Protein AF-A7SY08-F1 (afdb_monomer)

pLDDT: mean 83.47, std 12.1, range [42.12, 94.69]

Nearest PDB structures (foldseek):
  7n6g-assembly1_3I  TM=4.936E-01  e=2.332E-01  Chlamydomonas reinhardtii
  7n6g-assembly1_3H  TM=5.220E-01  e=5.102E-01  Chlamydomonas reinhardtii
  4bne-assembly1_B  TM=5.798E-01  e=1.186E+00  Gallus gallus
  5sxc-assembly1_B  TM=2.881E-01  e=8.261E-01  Homo sapiens
  5xg2-assembly1_A  TM=2.874E-01  e=9.897E-01  Pyrococcus yayanosii CH1

Secondary structure (DSSP, 8-state):
-HHHHHHHHHHHHHHHHHHHHHHHHHHHHHHHHHHHHHHHHHHHHHHHHHHTT-SS-HHHHHHHHHHHHHHHHHHHHHHHHHHHHHHHHHHHHHHHHHHHHHHHHHHS------

Structure (mmCIF, N/CA/C/O backbone):
data_AF-A7SY08-F1
#
_entry.id   AF-A7SY08-F1
#
loop_
_atom_site.group_PDB
_atom_site.id
_atom_site.type_symbol
_atom_site.label_atom_id
_atom_site.label_alt_id
_atom_site.label_comp_id
_atom_site.label_asym_id
_atom_site.label_entity_id
_atom_site.label_seq_id
_atom_site.pdbx_PDB_ins_code
_atom_site.Cartn_x
_atom_site.Cartn_y
_atom_site.Cartn_z
_atom_site.occupancy
_atom_site.B_iso_or_equiv
_atom_site.auth_seq_id
_atom_site.auth_comp_id
_atom_site.auth_asym_id
_atom_site.auth_atom_id
_atom_site.pdbx_PDB_model_num
ATOM 1 N N . MET A 1 1 ? 16.539 13.099 -36.639 1.00 61.19 1 MET A N 1
ATOM 2 C CA . MET A 1 1 ? 16.009 13.275 -35.262 1.00 61.19 1 MET A CA 1
ATOM 3 C C . MET A 1 1 ? 14.997 12.210 -34.832 1.00 61.19 1 MET A C 1
ATOM 5 O O . MET A 1 1 ? 15.015 11.838 -33.670 1.00 61.19 1 MET A O 1
ATOM 9 N N . LEU A 1 2 ? 14.154 11.665 -35.721 1.00 70.38 2 LEU A N 1
ATOM 10 C CA . LEU A 1 2 ? 13.147 10.660 -35.331 1.00 70.38 2 LEU A CA 1
ATOM 11 C C . LEU A 1 2 ? 13.738 9.291 -34.922 1.00 70.38 2 LEU A C 1
ATOM 13 O O . LEU A 1 2 ? 13.204 8.629 -34.039 1.00 70.38 2 LEU A O 1
ATOM 17 N N . HIS A 1 3 ? 14.845 8.873 -35.545 1.00 75.06 3 HIS A N 1
ATOM 18 C CA . HIS A 1 3 ? 15.509 7.593 -35.265 1.00 75.06 3 HIS A CA 1
ATOM 19 C C . HIS A 1 3 ? 15.996 7.455 -33.802 1.00 75.06 3 HIS A C 1
ATOM 21 O O . HIS A 1 3 ? 15.614 6.484 -33.151 1.00 75.06 3 HIS A O 1
ATOM 27 N N . PRO A 1 4 ? 16.735 8.424 -33.224 1.00 79.75 4 PRO A N 1
ATOM 28 C CA . PRO A 1 4 ? 17.124 8.358 -31.812 1.00 79.75 4 PRO A CA 1
ATOM 29 C C . PRO A 1 4 ? 15.936 8.478 -30.835 1.00 79.75 4 PRO A C 1
ATOM 31 O O . PRO A 1 4 ? 15.956 7.850 -29.784 1.00 79.75 4 PRO A O 1
ATOM 34 N N . ILE A 1 5 ? 14.851 9.180 -31.197 1.00 86.69 5 ILE A N 1
ATOM 35 C CA . ILE A 1 5 ? 13.616 9.199 -30.383 1.00 86.69 5 ILE A CA 1
ATOM 36 C C . ILE A 1 5 ? 12.969 7.808 -30.351 1.00 86.69 5 ILE A C 1
ATOM 38 O O . ILE A 1 5 ? 12.607 7.314 -29.284 1.00 86.69 5 ILE A O 1
ATOM 42 N N . LYS A 1 6 ? 12.853 7.141 -31.507 1.00 86.25 6 LYS A N 1
ATOM 43 C CA . LYS A 1 6 ? 12.330 5.766 -31.586 1.00 86.25 6 LYS A CA 1
ATOM 44 C C . LYS A 1 6 ? 13.182 4.787 -30.772 1.00 86.25 6 LYS A C 1
ATOM 46 O O . LYS A 1 6 ? 12.615 3.925 -30.101 1.00 86.25 6 LYS A O 1
ATOM 51 N N . ALA A 1 7 ? 14.504 4.958 -30.783 1.00 88.00 7 ALA A N 1
ATOM 52 C CA . ALA A 1 7 ? 15.427 4.144 -29.996 1.00 88.00 7 ALA A CA 1
ATOM 53 C C . ALA A 1 7 ? 15.226 4.303 -28.477 1.00 88.00 7 ALA A C 1
ATOM 55 O O . ALA A 1 7 ? 15.379 3.322 -27.760 1.00 88.00 7 ALA A O 1
ATOM 56 N N . LEU A 1 8 ? 14.823 5.485 -27.989 1.00 90.75 8 LEU A N 1
ATOM 57 C CA . LEU A 1 8 ? 14.498 5.728 -26.572 1.00 90.75 8 LEU A CA 1
ATOM 58 C C . LEU A 1 8 ? 13.091 5.242 -26.179 1.00 90.75 8 LEU A C 1
ATOM 60 O O . LEU A 1 8 ? 12.859 4.858 -25.036 1.00 90.75 8 LEU A O 1
ATOM 64 N N . LEU A 1 9 ? 12.138 5.208 -27.114 1.00 91.06 9 LEU A N 1
ATOM 65 C CA . LEU A 1 9 ? 10.770 4.748 -26.832 1.00 91.06 9 LEU A CA 1
ATOM 66 C C . LEU A 1 9 ? 10.670 3.234 -26.602 1.00 91.06 9 LEU A C 1
ATOM 68 O O . LEU A 1 9 ? 9.823 2.789 -25.825 1.00 91.06 9 LEU A O 1
ATOM 72 N N . HIS A 1 10 ? 11.503 2.435 -27.272 1.00 89.62 10 HIS A N 1
ATOM 73 C CA . HIS A 1 10 ? 11.524 0.982 -27.086 1.00 89.62 10 HIS A CA 1
ATOM 74 C C . HIS A 1 10 ? 11.861 0.566 -25.635 1.00 89.62 10 HIS A C 1
ATOM 76 O O . HIS A 1 10 ? 11.041 -0.126 -25.029 1.00 89.62 10 HIS A O 1
ATOM 82 N N . PRO A 1 11 ? 12.981 1.011 -25.027 1.00 90.12 11 PRO A N 1
ATOM 83 C CA . PRO A 1 11 ? 13.309 0.686 -23.639 1.00 90.12 11 PRO A CA 1
ATOM 84 C C . PRO A 1 11 ? 12.297 1.248 -22.624 1.00 90.12 11 PRO A C 1
ATOM 86 O O . PRO A 1 11 ? 12.035 0.613 -21.603 1.00 90.12 11 PRO A O 1
ATOM 89 N N . ILE A 1 12 ? 11.651 2.390 -22.906 1.00 93.19 12 ILE A N 1
ATOM 90 C CA . ILE A 1 12 ? 10.537 2.888 -22.075 1.00 93.19 12 ILE A CA 1
ATOM 91 C C . ILE A 1 12 ? 9.395 1.865 -22.037 1.00 93.19 12 ILE A C 1
ATOM 93 O O . ILE A 1 12 ? 8.911 1.514 -20.960 1.00 93.19 12 ILE A O 1
ATOM 97 N N . LYS A 1 13 ? 8.973 1.343 -23.197 1.00 91.50 13 LYS A N 1
ATOM 98 C CA . LYS A 1 13 ? 7.899 0.338 -23.261 1.00 91.50 13 LYS A CA 1
ATOM 99 C C . LYS A 1 13 ? 8.265 -0.939 -22.507 1.00 91.50 13 LYS A C 1
ATOM 101 O O . LYS A 1 13 ? 7.411 -1.484 -21.807 1.00 91.50 13 LYS A O 1
ATOM 106 N N . THR A 1 14 ? 9.514 -1.395 -22.612 1.00 92.12 14 THR A N 1
ATOM 107 C CA . THR A 1 14 ? 9.967 -2.603 -21.906 1.00 92.12 14 THR A CA 1
ATOM 108 C C . THR A 1 14 ? 9.994 -2.420 -20.392 1.00 92.12 14 THR A C 1
ATOM 110 O O . THR A 1 14 ? 9.697 -3.373 -19.684 1.00 92.12 14 THR A O 1
ATOM 113 N N . LEU A 1 15 ? 10.289 -1.215 -19.886 1.00 92.81 15 LEU A N 1
ATOM 114 C CA . LEU A 1 15 ? 10.269 -0.911 -18.447 1.00 92.81 15 LEU A CA 1
ATOM 115 C C . LEU A 1 15 ? 8.847 -0.691 -17.902 1.00 92.81 15 LEU A C 1
ATOM 117 O O . LEU A 1 15 ? 8.569 -1.023 -16.752 1.00 92.81 15 LEU A O 1
ATOM 121 N N . LEU A 1 16 ? 7.918 -0.187 -18.722 1.00 92.94 16 LEU A N 1
ATOM 122 C CA . LEU A 1 16 ? 6.518 0.010 -18.317 1.00 92.94 16 LEU A CA 1
ATOM 123 C C . LEU A 1 16 ? 5.756 -1.305 -18.112 1.00 92.94 16 LEU A C 1
ATOM 125 O O . LEU A 1 16 ? 4.853 -1.365 -17.276 1.00 92.94 16 LEU A O 1
ATOM 129 N N . HIS A 1 17 ? 6.097 -2.356 -18.861 1.00 90.38 17 HIS A N 1
ATOM 130 C CA . HIS A 1 17 ? 5.434 -3.654 -18.737 1.00 90.38 17 HIS A CA 1
ATOM 131 C C . HIS A 1 17 ? 5.545 -4.261 -17.320 1.00 90.38 17 HIS A C 1
ATOM 133 O O . HIS A 1 17 ? 4.496 -4.503 -16.719 1.00 90.38 17 HIS A O 1
ATOM 139 N N . PRO A 1 18 ? 6.748 -4.438 -16.732 1.00 89.81 18 PRO A N 1
ATOM 140 C CA . PRO A 1 18 ? 6.886 -4.936 -15.365 1.00 89.81 18 PRO A CA 1
ATOM 141 C C . PRO A 1 18 ? 6.302 -3.980 -14.310 1.00 89.81 18 PRO A C 1
ATOM 143 O O . PRO A 1 18 ? 5.795 -4.437 -13.291 1.00 89.81 18 PRO A O 1
ATOM 146 N N . ILE A 1 19 ? 6.289 -2.660 -14.541 1.00 92.69 19 ILE A N 1
ATOM 147 C CA . ILE A 1 19 ? 5.598 -1.720 -13.636 1.00 92.69 19 ILE A CA 1
ATOM 148 C C . ILE A 1 19 ? 4.096 -2.023 -13.596 1.00 92.69 19 ILE A C 1
ATOM 150 O O . ILE A 1 19 ? 3.507 -2.123 -12.519 1.00 92.69 19 ILE A O 1
ATOM 154 N N . LYS A 1 20 ? 3.466 -2.209 -14.763 1.00 90.25 20 LYS A N 1
ATOM 155 C CA . LYS A 1 20 ? 2.030 -2.504 -14.847 1.00 90.25 20 LYS A CA 1
ATOM 156 C C . LYS A 1 20 ? 1.680 -3.825 -14.158 1.00 90.25 20 LYS A C 1
ATOM 158 O O . LYS A 1 20 ? 0.660 -3.890 -13.474 1.00 90.25 20 LYS A O 1
ATOM 163 N N . THR A 1 21 ? 2.507 -4.859 -14.319 1.00 89.81 21 THR A N 1
ATOM 164 C CA . THR A 1 21 ? 2.273 -6.155 -13.663 1.00 89.81 21 THR A CA 1
ATOM 165 C C . THR A 1 21 ? 2.441 -6.068 -12.147 1.00 89.81 21 THR A C 1
ATOM 167 O O . THR A 1 21 ? 1.646 -6.672 -11.434 1.00 89.81 21 THR A O 1
ATOM 170 N N . MET A 1 22 ? 3.389 -5.269 -11.641 1.00 90.00 22 MET A N 1
ATOM 171 C CA . MET A 1 22 ? 3.577 -5.048 -10.198 1.00 90.00 22 MET A CA 1
ATOM 172 C C . MET A 1 22 ? 2.491 -4.167 -9.557 1.00 90.00 22 MET A C 1
ATOM 174 O O . MET A 1 22 ? 2.195 -4.328 -8.374 1.00 90.00 22 MET A O 1
ATOM 178 N N . LEU A 1 23 ? 1.857 -3.263 -10.311 1.00 91.19 23 LEU A N 1
ATOM 179 C CA . LEU A 1 23 ? 0.765 -2.424 -9.795 1.00 91.19 23 LEU A CA 1
ATOM 180 C C . LEU A 1 23 ? -0.534 -3.202 -9.543 1.00 91.19 23 LEU A C 1
ATOM 182 O O . LEU A 1 23 ? -1.291 -2.851 -8.640 1.00 91.19 23 LEU A O 1
ATOM 186 N N . HIS A 1 24 ? -0.799 -4.267 -10.302 1.00 88.69 24 HIS A N 1
ATOM 187 C CA . HIS A 1 24 ? -2.007 -5.074 -10.116 1.00 88.69 24 HIS A CA 1
ATOM 188 C C . HIS A 1 24 ? -2.132 -5.665 -8.695 1.00 88.69 24 HIS A C 1
ATOM 190 O O . HIS A 1 24 ? -3.155 -5.421 -8.052 1.00 88.69 24 HIS A O 1
ATOM 196 N N . PRO A 1 25 ? -1.146 -6.412 -8.156 1.00 88.25 25 PRO A N 1
ATOM 197 C CA . PRO A 1 25 ? -1.240 -6.946 -6.799 1.00 88.25 25 PRO A CA 1
ATOM 198 C C . PRO A 1 25 ? -1.284 -5.842 -5.731 1.00 88.25 25 PRO A C 1
ATOM 200 O O . PRO A 1 25 ? -1.953 -6.018 -4.716 1.00 88.25 25 PRO A O 1
ATOM 203 N N . ILE A 1 26 ? -0.650 -4.682 -5.962 1.00 91.81 26 ILE A N 1
ATOM 204 C CA . ILE A 1 26 ? -0.765 -3.516 -5.066 1.00 91.81 26 ILE A CA 1
ATOM 205 C C . ILE A 1 26 ? -2.221 -3.046 -4.974 1.00 91.81 26 ILE A C 1
ATOM 207 O O . ILE A 1 26 ? -2.738 -2.885 -3.870 1.00 91.81 26 ILE A O 1
ATOM 211 N N . ASN A 1 27 ? -2.900 -2.881 -6.112 1.00 89.25 27 ASN A N 1
ATOM 212 C CA . ASN A 1 27 ? -4.305 -2.466 -6.138 1.00 89.25 27 ASN A CA 1
ATOM 213 C C . ASN A 1 27 ? -5.211 -3.480 -5.424 1.00 89.25 27 ASN A C 1
ATOM 215 O O . ASN A 1 27 ? -6.095 -3.092 -4.661 1.00 89.25 27 ASN A O 1
ATOM 219 N N . THR A 1 28 ? -4.957 -4.779 -5.609 1.00 89.56 28 THR A N 1
ATOM 220 C CA . THR A 1 28 ? -5.685 -5.841 -4.901 1.00 89.56 28 THR A CA 1
ATOM 221 C C . THR A 1 28 ? -5.514 -5.753 -3.380 1.00 89.56 28 THR A C 1
ATOM 223 O O . THR A 1 28 ? -6.477 -5.990 -2.656 1.00 89.56 28 THR A O 1
ATOM 226 N N . LEU A 1 29 ? -4.331 -5.383 -2.879 1.00 89.94 29 LEU A N 1
ATOM 227 C CA . LEU A 1 29 ? -4.092 -5.204 -1.440 1.00 89.94 29 LEU A CA 1
ATOM 228 C C . LEU A 1 29 ? -4.662 -3.891 -0.881 1.00 89.94 29 LEU A C 1
ATOM 230 O O . LEU A 1 29 ? -4.958 -3.822 0.312 1.00 89.94 29 LEU A O 1
ATOM 234 N N . LEU A 1 30 ? -4.831 -2.857 -1.709 1.00 91.75 30 LEU A N 1
ATOM 235 C CA . LEU A 1 30 ? -5.400 -1.574 -1.283 1.00 91.75 30 LEU A CA 1
ATOM 236 C C . LEU A 1 30 ? -6.908 -1.657 -1.017 1.00 91.75 30 LEU A C 1
ATOM 238 O O . LEU A 1 30 ? -7.373 -1.114 -0.017 1.00 91.75 30 LEU A O 1
ATOM 242 N N . HIS A 1 31 ? -7.664 -2.397 -1.830 1.00 90.88 31 HIS A N 1
ATOM 243 C CA . HIS A 1 31 ? -9.116 -2.540 -1.659 1.00 90.88 31 HIS A CA 1
ATOM 244 C C . HIS A 1 31 ? -9.560 -2.999 -0.245 1.00 90.88 31 HIS A C 1
ATOM 246 O O . HIS A 1 31 ? -10.439 -2.367 0.355 1.00 90.88 31 HIS A O 1
ATOM 252 N N . PRO A 1 32 ? -8.995 -4.071 0.353 1.00 89.62 32 PRO A N 1
ATOM 253 C CA . PRO A 1 32 ? -9.351 -4.458 1.718 1.00 89.62 32 PRO A CA 1
ATOM 254 C C . PRO A 1 32 ? -8.918 -3.414 2.760 1.00 89.62 32 PRO A C 1
ATOM 256 O O . PRO A 1 32 ? -9.615 -3.239 3.759 1.00 89.62 32 PRO A O 1
ATOM 259 N N . ILE A 1 33 ? -7.821 -2.678 2.532 1.00 92.38 33 ILE A N 1
ATOM 260 C CA . ILE A 1 33 ? -7.407 -1.566 3.405 1.00 92.38 33 ILE A CA 1
ATOM 261 C C . ILE A 1 33 ? -8.455 -0.449 3.380 1.00 92.38 33 ILE A C 1
ATOM 263 O O . ILE A 1 33 ? -8.880 0.005 4.443 1.00 92.38 33 ILE A O 1
ATOM 267 N N . GLU A 1 34 ? -8.903 -0.034 2.196 1.00 92.44 34 GLU A N 1
ATOM 268 C CA . GLU A 1 34 ? -9.941 0.992 2.032 1.00 92.44 34 GLU A CA 1
ATOM 269 C C . GLU A 1 34 ? -11.248 0.587 2.716 1.00 92.44 34 GLU A C 1
ATOM 271 O O . GLU A 1 34 ? -11.841 1.379 3.452 1.00 92.44 34 GLU A O 1
ATOM 276 N N . THR A 1 35 ? -11.647 -0.676 2.551 1.00 91.94 35 THR A N 1
ATOM 277 C CA . THR A 1 35 ? -12.849 -1.232 3.186 1.00 91.94 35 THR A CA 1
ATOM 278 C C . THR A 1 35 ? -12.747 -1.167 4.714 1.00 91.94 35 THR A C 1
ATOM 280 O O . THR A 1 35 ? -13.653 -0.658 5.375 1.00 91.94 35 THR A O 1
ATOM 283 N N . MET A 1 36 ? -11.621 -1.600 5.296 1.00 91.19 36 MET A N 1
ATOM 284 C CA . MET A 1 36 ? -11.413 -1.526 6.749 1.00 91.19 36 MET A CA 1
ATOM 285 C C . MET A 1 36 ? -11.364 -0.084 7.264 1.00 91.19 36 MET A C 1
ATOM 287 O O . MET A 1 36 ? -11.911 0.205 8.331 1.00 91.19 36 MET A O 1
ATOM 291 N N . LEU A 1 37 ? -10.733 0.834 6.525 1.00 92.00 37 LEU A N 1
ATOM 292 C CA . LEU A 1 37 ? -10.700 2.258 6.875 1.00 92.00 37 LEU A CA 1
ATOM 293 C C . LEU A 1 37 ? -12.103 2.872 6.861 1.00 92.00 37 LEU A C 1
ATOM 295 O O . LEU A 1 37 ? -12.431 3.668 7.746 1.00 92.00 37 LEU A O 1
ATOM 299 N N . HIS A 1 38 ? -12.944 2.481 5.903 1.00 92.62 38 HIS A N 1
ATOM 300 C CA . HIS A 1 38 ? -14.341 2.893 5.866 1.00 92.62 38 HIS A CA 1
ATOM 301 C C . HIS A 1 38 ? -15.106 2.386 7.097 1.00 92.62 38 HIS A C 1
ATOM 303 O O . HIS A 1 38 ? -15.738 3.185 7.788 1.00 92.62 38 HIS A O 1
ATOM 309 N N . SER A 1 39 ? -14.976 1.101 7.448 1.00 89.06 39 SER A N 1
ATOM 310 C CA . SER A 1 39 ? -15.588 0.540 8.663 1.00 89.06 39 SER A CA 1
ATOM 311 C C . SER A 1 39 ? -15.133 1.267 9.934 1.00 89.06 39 SER A C 1
ATOM 313 O O . SER A 1 39 ? -15.959 1.625 10.775 1.00 89.06 39 SER A O 1
ATOM 315 N N . ILE A 1 40 ? -13.834 1.560 10.055 1.00 89.88 40 ILE A N 1
ATOM 316 C CA . ILE A 1 40 ? -13.264 2.349 11.158 1.00 89.88 40 ILE A CA 1
ATOM 317 C C . ILE A 1 40 ? -13.902 3.743 11.228 1.00 89.88 40 ILE A C 1
ATOM 319 O O . ILE A 1 40 ? -14.290 4.193 12.310 1.00 89.88 40 ILE A O 1
ATOM 323 N N . LYS A 1 41 ? -14.042 4.428 10.087 1.00 88.69 41 LYS A N 1
ATOM 324 C CA . LYS A 1 41 ? -14.669 5.755 10.011 1.00 88.69 41 LYS A CA 1
ATOM 325 C C . LYS A 1 41 ? -16.129 5.712 10.469 1.00 88.69 41 LYS A C 1
ATOM 327 O O . LYS A 1 41 ? -16.536 6.583 11.240 1.00 88.69 41 LYS A O 1
ATOM 332 N N . THR A 1 42 ? -16.881 4.698 10.048 1.00 89.12 42 THR A N 1
ATOM 333 C CA . THR A 1 42 ? -18.279 4.490 10.454 1.00 89.12 42 THR A CA 1
ATOM 334 C C . THR A 1 42 ? -18.398 4.243 11.958 1.00 89.12 42 THR A C 1
ATOM 336 O O . THR A 1 42 ? -19.238 4.866 12.602 1.00 89.12 42 THR A O 1
ATOM 339 N N . MET A 1 43 ? -17.514 3.435 12.557 1.00 86.50 43 MET A N 1
ATOM 340 C CA . MET A 1 43 ? -17.506 3.218 14.014 1.00 86.50 43 MET A CA 1
ATOM 341 C C . MET A 1 43 ? -17.087 4.462 14.818 1.00 86.50 43 MET A C 1
ATOM 343 O O . MET A 1 43 ? -17.549 4.656 15.941 1.00 86.50 43 MET A O 1
ATOM 347 N N . LEU A 1 44 ? -16.231 5.327 14.264 1.00 85.81 44 LEU A N 1
ATOM 348 C CA . LEU A 1 44 ? -15.810 6.576 14.915 1.00 85.81 44 LEU A CA 1
ATOM 349 C C . LEU A 1 44 ? -16.899 7.658 14.929 1.00 85.81 44 LEU A C 1
ATOM 351 O O . LEU A 1 44 ? -16.857 8.543 15.785 1.00 85.81 44 LEU A O 1
ATOM 355 N N . HIS A 1 45 ? -17.852 7.625 13.994 1.00 83.50 45 HIS A N 1
ATOM 356 C CA . HIS A 1 45 ? -18.909 8.633 13.896 1.00 83.50 45 HIS A CA 1
ATOM 357 C C . HIS A 1 45 ? -19.771 8.749 15.170 1.00 83.50 45 HIS A C 1
ATOM 359 O O . HIS A 1 45 ? -19.811 9.845 15.732 1.00 83.50 45 HIS A O 1
ATOM 365 N N . PRO A 1 46 ? -20.373 7.667 15.709 1.00 81.38 46 PRO A N 1
ATOM 366 C CA . PRO A 1 46 ? -21.145 7.750 16.949 1.00 81.38 46 PRO A CA 1
ATOM 367 C C . PRO A 1 46 ? -20.288 8.160 18.155 1.00 81.38 46 PRO A C 1
ATOM 369 O O . PRO A 1 46 ? -20.776 8.882 19.019 1.00 81.38 46 PRO A O 1
ATOM 372 N N . ILE A 1 47 ? -19.000 7.784 18.201 1.00 79.38 47 ILE A N 1
ATOM 373 C CA . ILE A 1 47 ? -18.074 8.209 19.269 1.00 79.38 47 ILE A CA 1
ATOM 374 C C . ILE A 1 47 ? -17.898 9.732 19.259 1.00 79.38 47 ILE A C 1
ATOM 376 O O . ILE A 1 47 ? -17.968 10.364 20.311 1.00 79.38 47 ILE A O 1
ATOM 380 N N . LYS A 1 48 ? -17.703 10.338 18.079 1.00 73.25 48 LYS A N 1
ATOM 381 C CA . LYS A 1 48 ? -17.619 11.802 17.940 1.00 73.25 48 LYS A CA 1
ATOM 382 C C . LYS A 1 48 ? -18.911 12.488 18.389 1.00 73.25 48 LYS A C 1
ATOM 384 O O . LYS A 1 48 ? -18.836 13.490 19.092 1.00 73.25 48 LYS A O 1
ATOM 389 N N . THR A 1 49 ? -20.070 11.931 18.039 1.00 72.06 49 THR A N 1
ATOM 390 C CA . THR A 1 49 ? -21.379 12.455 18.457 1.00 72.06 49 THR A CA 1
ATOM 391 C C . THR A 1 49 ? -21.575 12.357 19.976 1.00 72.06 49 THR A C 1
ATOM 393 O O . THR A 1 49 ? -22.020 13.320 20.594 1.00 72.06 49 THR A O 1
ATOM 396 N N . MET A 1 50 ? -21.170 11.244 20.604 1.00 72.19 50 MET A N 1
ATOM 397 C CA . MET A 1 50 ? -21.217 11.066 22.065 1.00 72.19 50 MET A CA 1
ATOM 398 C C . MET A 1 50 ? -20.238 11.959 22.836 1.00 72.19 50 MET A C 1
ATOM 400 O O . MET A 1 50 ? -20.475 12.242 24.007 1.00 72.19 50 MET A O 1
ATOM 404 N N . LEU A 1 51 ? -19.127 12.379 22.225 1.00 67.44 51 LEU A N 1
ATOM 405 C CA . LEU A 1 51 ? -18.157 13.279 22.857 1.00 67.44 51 LEU A CA 1
ATOM 406 C C . LEU A 1 51 ? -18.670 14.719 22.967 1.00 67.44 51 LEU A C 1
ATOM 408 O O . LEU A 1 51 ? -18.162 15.475 23.792 1.00 67.44 51 LEU A O 1
ATOM 412 N N . HIS A 1 52 ? -19.657 15.110 22.157 1.00 64.38 52 HIS A N 1
ATOM 413 C CA . HIS A 1 52 ? -20.105 16.498 22.100 1.00 64.38 52 HIS A CA 1
ATOM 414 C C . HIS A 1 52 ? -20.758 17.017 23.398 1.00 64.38 52 HIS A C 1
ATOM 416 O O . HIS A 1 52 ? -20.572 18.206 23.667 1.00 64.38 52 HIS A O 1
ATOM 422 N N . PRO A 1 53 ? -21.442 16.198 24.235 1.00 64.94 53 PRO A N 1
ATOM 423 C CA . PRO A 1 53 ? -22.093 16.722 25.430 1.00 64.94 53 PRO A CA 1
ATOM 424 C C . PRO A 1 53 ? -21.532 16.298 26.809 1.00 64.94 53 PRO A C 1
ATOM 426 O O . PRO A 1 53 ? -21.976 16.896 27.784 1.00 64.94 53 PRO A O 1
ATOM 429 N N . ILE A 1 54 ? -20.644 15.298 27.004 1.00 54.84 54 ILE A N 1
ATOM 430 C CA . ILE A 1 54 ? -20.564 14.660 28.351 1.00 54.84 54 ILE A CA 1
ATOM 431 C C . ILE A 1 54 ? -19.174 14.186 28.856 1.00 54.84 54 ILE A C 1
ATOM 433 O O . ILE A 1 54 ? -18.459 13.432 28.199 1.00 54.84 54 ILE A O 1
ATOM 437 N N . LYS A 1 55 ? -18.876 14.528 30.129 1.00 50.50 55 LYS A N 1
ATOM 438 C CA . LYS A 1 55 ? -17.744 14.064 30.975 1.00 50.50 55 LYS A CA 1
ATOM 439 C C . LYS A 1 55 ? -17.965 12.711 31.698 1.00 50.50 55 LYS A C 1
ATOM 441 O O . LYS A 1 55 ? -16.999 12.141 32.193 1.00 50.50 55 LYS A O 1
ATOM 446 N N . THR A 1 56 ? -19.183 12.159 31.748 1.00 55.66 56 THR A N 1
ATOM 447 C CA . THR A 1 56 ? -19.519 10.868 32.404 1.00 55.66 56 THR A CA 1
ATOM 448 C C . THR A 1 56 ? -19.507 9.628 31.481 1.00 55.66 56 THR A C 1
ATOM 450 O O . THR A 1 56 ? -19.703 8.516 31.959 1.00 55.66 56 THR A O 1
ATOM 453 N N . LEU A 1 57 ? -19.202 9.761 30.179 1.00 57.66 57 LEU A N 1
ATOM 454 C CA . LEU A 1 57 ? -19.240 8.670 29.172 1.00 57.66 57 LEU A CA 1
ATOM 455 C C . LEU A 1 57 ? -17.889 7.966 28.906 1.00 57.66 57 LEU A C 1
ATOM 457 O O . LEU A 1 57 ? -17.753 7.198 27.952 1.00 57.66 57 LEU A O 1
ATOM 461 N N . LEU A 1 58 ? -16.870 8.196 29.737 1.00 61.12 58 LEU A N 1
ATOM 462 C CA . LEU A 1 58 ? -15.505 7.697 29.502 1.00 61.12 58 LEU A CA 1
ATOM 463 C C . LEU A 1 58 ? -15.404 6.164 29.393 1.00 61.12 58 LEU A C 1
ATOM 465 O O . LEU A 1 58 ? -14.599 5.661 28.607 1.00 61.12 58 LEU A O 1
ATOM 469 N N . HIS A 1 59 ? -16.220 5.415 30.143 1.00 65.38 59 HIS A N 1
ATOM 470 C CA . HIS A 1 59 ? -16.176 3.951 30.122 1.00 65.38 59 HIS A CA 1
ATOM 471 C C . HIS A 1 59 ? -16.744 3.355 28.814 1.00 65.38 59 HIS A C 1
ATOM 473 O O . HIS A 1 59 ? -15.999 2.634 28.150 1.00 65.38 59 HIS A O 1
ATOM 479 N N . PRO A 1 60 ? -17.957 3.730 28.347 1.00 69.88 60 PRO A N 1
ATOM 480 C CA . PRO A 1 60 ? -18.455 3.350 27.019 1.00 69.88 60 PRO A CA 1
ATOM 481 C C . PRO A 1 60 ? -17.485 3.668 25.872 1.00 69.88 60 PRO A C 1
ATOM 483 O O . PRO A 1 60 ? -17.276 2.842 24.983 1.00 69.88 60 PRO A O 1
ATOM 486 N N . ILE A 1 61 ? -16.830 4.835 25.913 1.00 71.12 61 ILE A N 1
ATOM 487 C CA . ILE A 1 61 ? -15.862 5.251 24.887 1.00 71.12 61 ILE A CA 1
ATOM 488 C C . ILE A 1 61 ? -14.649 4.316 24.865 1.00 71.12 61 ILE A C 1
ATOM 490 O O . ILE A 1 61 ? -14.223 3.880 23.794 1.00 71.12 61 ILE A O 1
ATOM 494 N N . LYS A 1 62 ? -14.090 3.977 26.034 1.00 72.94 62 LYS A N 1
ATOM 495 C CA . LYS A 1 62 ? -12.930 3.077 26.122 1.00 72.94 62 LYS A CA 1
ATOM 496 C C . LYS A 1 62 ? -13.254 1.694 25.549 1.00 72.94 62 LYS A C 1
ATOM 498 O O . LYS A 1 62 ? -12.423 1.136 24.831 1.00 72.94 62 LYS A O 1
ATOM 503 N N . THR A 1 63 ? -14.459 1.186 25.803 1.00 76.75 63 THR A N 1
ATOM 504 C CA . THR A 1 63 ? -14.938 -0.092 25.259 1.00 76.75 63 THR A CA 1
ATOM 505 C C . THR A 1 63 ? -15.100 -0.033 23.735 1.00 76.75 63 THR A C 1
ATOM 507 O O . THR A 1 63 ? -14.657 -0.949 23.050 1.00 76.75 63 THR A O 1
ATOM 510 N N . MET A 1 64 ? -15.624 1.067 23.175 1.00 77.56 64 MET A N 1
ATOM 511 C CA . MET A 1 64 ? -15.759 1.245 21.716 1.00 77.56 64 MET A CA 1
ATOM 512 C C . MET A 1 64 ? -14.424 1.498 20.989 1.00 77.56 64 MET A C 1
ATOM 514 O O . MET A 1 64 ? -14.277 1.148 19.818 1.00 77.56 64 MET A O 1
ATOM 518 N N . LEU A 1 65 ? -13.426 2.081 21.661 1.00 81.19 65 LEU A N 1
ATOM 519 C CA . LEU A 1 65 ? -12.094 2.321 21.087 1.00 81.19 65 LEU A CA 1
ATOM 520 C C . LEU A 1 65 ? -11.220 1.059 21.016 1.00 81.19 65 LEU A C 1
ATOM 522 O O . LEU A 1 65 ? -10.260 1.029 20.241 1.00 81.19 65 LEU A O 1
ATOM 526 N N . HIS A 1 66 ? -11.507 0.020 21.806 1.00 81.62 66 HIS A N 1
ATOM 527 C CA . HIS A 1 66 ? -10.699 -1.202 21.808 1.00 81.62 66 HIS A CA 1
ATOM 528 C C . HIS A 1 66 ? -10.794 -1.981 20.477 1.00 81.62 66 HIS A C 1
ATOM 530 O O . HIS A 1 66 ? -9.740 -2.264 19.900 1.00 81.62 66 HIS A O 1
ATOM 536 N N . PRO A 1 67 ? -11.987 -2.260 19.911 1.00 83.00 67 PRO A N 1
ATOM 537 C CA . PRO A 1 67 ? -12.109 -2.880 18.588 1.00 83.00 67 PRO A CA 1
ATOM 538 C C . PRO A 1 67 ? -11.411 -2.087 17.473 1.00 83.00 67 PRO A C 1
ATOM 540 O O . PRO A 1 67 ? -10.777 -2.679 16.604 1.00 83.00 67 PRO A O 1
ATOM 543 N N . LEU A 1 68 ? -11.447 -0.748 17.530 1.00 84.44 68 LEU A N 1
ATOM 544 C CA . LEU A 1 68 ? -10.764 0.128 16.566 1.00 84.44 68 LEU A CA 1
ATOM 545 C C . LEU A 1 68 ? -9.246 -0.097 16.541 1.00 84.44 68 LEU A C 1
ATOM 547 O O . LEU A 1 68 ? -8.646 -0.160 15.467 1.00 84.44 68 LEU A O 1
ATOM 551 N N . LYS A 1 69 ? -8.616 -0.250 17.713 1.00 81.19 69 LYS A N 1
ATOM 552 C CA . LYS A 1 69 ? -7.178 -0.555 17.801 1.00 81.19 69 LYS A CA 1
ATOM 553 C C . LYS A 1 69 ? -6.856 -1.913 17.185 1.00 81.19 69 LYS A C 1
ATOM 555 O O . LYS A 1 69 ? -5.869 -2.020 16.458 1.00 81.19 69 LYS A O 1
ATOM 560 N N . THR A 1 70 ? -7.698 -2.914 17.429 1.00 83.56 70 THR A N 1
ATOM 561 C CA . THR A 1 70 ? -7.546 -4.249 16.839 1.00 83.56 70 THR A CA 1
ATOM 562 C C . THR A 1 70 ? -7.693 -4.208 15.316 1.00 83.56 70 THR A C 1
ATOM 564 O O . THR A 1 70 ? -6.890 -4.826 14.627 1.00 83.56 70 THR A O 1
ATOM 567 N N . MET A 1 71 ? -8.628 -3.419 14.770 1.00 84.81 71 MET A N 1
ATOM 568 C CA . MET A 1 71 ? -8.814 -3.264 13.316 1.00 84.81 71 MET A CA 1
ATOM 569 C C . MET A 1 71 ? -7.670 -2.518 12.610 1.00 84.81 71 MET A C 1
ATOM 571 O O . MET A 1 71 ? -7.418 -2.747 11.428 1.00 84.81 71 MET A O 1
ATOM 575 N N . LEU A 1 72 ? -6.942 -1.645 13.313 1.00 85.94 72 LEU A N 1
ATOM 576 C CA . LEU A 1 72 ? -5.792 -0.931 12.743 1.00 85.94 72 LEU A CA 1
ATOM 577 C C . LEU A 1 72 ? -4.551 -1.819 12.562 1.00 85.94 72 LEU A C 1
ATOM 579 O O . LEU A 1 72 ? -3.684 -1.492 11.749 1.00 85.94 72 LEU A O 1
ATOM 583 N N . HIS A 1 73 ? -4.430 -2.920 13.309 1.00 85.44 73 HIS A N 1
ATOM 584 C CA . HIS A 1 73 ? -3.263 -3.799 13.218 1.00 85.44 73 HIS A CA 1
ATOM 585 C C . HIS A 1 73 ? -3.186 -4.549 11.868 1.00 85.44 73 HIS A C 1
ATOM 587 O O . HIS A 1 73 ? -2.157 -4.418 11.202 1.00 85.44 73 HIS A O 1
ATOM 593 N N . PRO A 1 74 ? -4.259 -5.202 11.374 1.00 86.00 74 PRO A N 1
ATOM 594 C CA . PRO A 1 74 ? -4.296 -5.788 10.032 1.00 86.00 74 PRO A CA 1
ATOM 595 C C . PRO A 1 74 ? -3.971 -4.800 8.904 1.00 86.00 74 PRO A C 1
ATOM 597 O O . PRO A 1 74 ? -3.277 -5.164 7.957 1.00 86.00 74 PRO A O 1
ATOM 600 N N . ILE A 1 75 ? -4.402 -3.533 9.013 1.00 89.69 75 ILE A N 1
ATOM 601 C CA . ILE A 1 75 ? -4.071 -2.484 8.029 1.00 89.69 75 ILE A CA 1
ATOM 602 C C . ILE A 1 75 ? -2.555 -2.277 7.942 1.00 89.69 75 ILE A C 1
ATOM 604 O O . ILE A 1 75 ? -2.002 -2.209 6.845 1.00 89.69 75 ILE A O 1
ATOM 608 N N . LYS A 1 76 ? -1.860 -2.201 9.085 1.00 86.56 76 LYS A N 1
ATOM 609 C CA . LYS A 1 76 ? -0.394 -2.059 9.102 1.00 86.56 76 LYS A CA 1
ATOM 610 C C . LYS A 1 76 ? 0.291 -3.255 8.444 1.00 86.56 76 LYS A C 1
ATOM 612 O O . LYS A 1 76 ? 1.237 -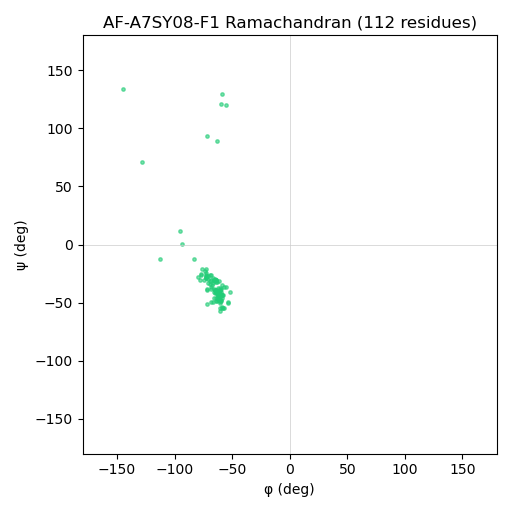3.057 7.683 1.00 86.56 76 LYS A O 1
ATOM 617 N N . THR A 1 77 ? -0.208 -4.462 8.703 1.00 87.94 77 THR A N 1
ATOM 618 C CA . THR A 1 77 ? 0.316 -5.698 8.112 1.00 87.94 77 THR A CA 1
ATOM 619 C C . THR A 1 77 ? 0.130 -5.728 6.596 1.00 87.94 77 THR A C 1
ATOM 621 O O . THR A 1 77 ? 1.065 -6.095 5.894 1.00 87.94 77 THR A O 1
ATOM 624 N N . LEU A 1 78 ? -1.016 -5.276 6.073 1.00 88.88 78 LEU A N 1
ATOM 625 C CA . LEU A 1 78 ? -1.272 -5.198 4.626 1.00 88.88 78 LEU A CA 1
ATOM 626 C C . LEU A 1 78 ? -0.500 -4.063 3.931 1.00 88.88 78 LEU A C 1
ATOM 628 O O . LEU A 1 78 ? -0.133 -4.191 2.765 1.00 88.88 78 LEU A O 1
ATOM 632 N N . LEU A 1 79 ? -0.200 -2.968 4.635 1.00 91.00 79 LEU A N 1
ATOM 633 C CA . LEU A 1 79 ? 0.595 -1.860 4.090 1.00 91.00 79 LEU A CA 1
ATOM 634 C C . LEU A 1 79 ? 2.078 -2.206 3.911 1.00 91.00 79 LEU A C 1
ATOM 636 O O . LEU A 1 79 ? 2.738 -1.608 3.062 1.00 91.00 79 LEU A O 1
ATOM 640 N N . HIS A 1 80 ? 2.621 -3.131 4.705 1.00 89.69 80 HIS A N 1
ATOM 641 C CA . HIS A 1 80 ? 4.026 -3.522 4.599 1.00 89.69 80 HIS A CA 1
ATOM 642 C C . HIS A 1 80 ? 4.386 -4.098 3.216 1.00 89.69 80 HIS A C 1
ATOM 644 O O . HIS A 1 80 ? 5.228 -3.487 2.560 1.00 89.69 80 HIS A O 1
ATOM 650 N N . PRO A 1 81 ? 3.733 -5.164 2.705 1.00 88.12 81 PRO A N 1
ATOM 651 C CA . PRO A 1 81 ? 4.039 -5.709 1.382 1.00 88.12 81 PRO A CA 1
ATOM 652 C C . PRO A 1 81 ? 3.795 -4.701 0.249 1.00 88.12 81 PRO A C 1
ATOM 654 O O . PRO A 1 81 ? 4.540 -4.704 -0.726 1.00 88.12 81 PRO A O 1
ATOM 657 N N . ILE A 1 82 ? 2.818 -3.791 0.382 1.00 91.81 82 ILE A N 1
ATOM 658 C CA . ILE A 1 82 ? 2.610 -2.696 -0.585 1.00 91.81 82 ILE A CA 1
ATOM 659 C C . ILE A 1 82 ? 3.854 -1.807 -0.674 1.00 91.81 82 ILE A C 1
ATOM 661 O O . ILE A 1 82 ? 4.329 -1.524 -1.772 1.00 91.81 82 ILE A O 1
ATOM 665 N N . LYS A 1 83 ? 4.418 -1.391 0.468 1.00 89.75 83 LYS A N 1
ATOM 666 C CA . LYS A 1 83 ? 5.649 -0.582 0.489 1.00 89.75 83 LYS A CA 1
ATOM 667 C C . LYS A 1 83 ? 6.816 -1.319 -0.163 1.00 89.75 83 LYS A C 1
ATOM 669 O O . LYS A 1 83 ? 7.552 -0.711 -0.937 1.00 89.75 83 LYS A O 1
ATOM 674 N N . THR A 1 84 ? 6.962 -2.613 0.112 1.00 89.75 84 THR A N 1
ATOM 675 C CA . THR A 1 84 ? 8.031 -3.435 -0.469 1.00 89.75 84 THR A CA 1
ATOM 676 C C . THR A 1 84 ? 7.883 -3.568 -1.986 1.00 89.75 84 THR A C 1
ATOM 678 O O . THR A 1 84 ? 8.879 -3.477 -2.695 1.00 89.75 84 THR A O 1
ATOM 681 N N . MET A 1 85 ? 6.654 -3.709 -2.499 1.00 89.69 85 MET A N 1
ATOM 682 C CA . MET A 1 85 ? 6.375 -3.776 -3.942 1.00 89.69 85 MET A CA 1
ATOM 683 C C . MET A 1 85 ? 6.518 -2.424 -4.660 1.00 89.69 85 MET A C 1
ATOM 685 O O . MET A 1 85 ? 6.832 -2.395 -5.848 1.00 89.69 85 MET A O 1
ATOM 689 N N . LEU A 1 86 ? 6.333 -1.300 -3.961 1.00 92.31 86 LEU A N 1
ATOM 690 C CA . LEU A 1 86 ? 6.523 0.037 -4.540 1.00 92.31 86 LEU A CA 1
ATOM 691 C C . LEU A 1 86 ? 7.998 0.391 -4.773 1.00 92.31 86 LEU A C 1
ATOM 693 O O . LEU A 1 86 ? 8.302 1.145 -5.695 1.00 92.31 86 LEU A O 1
ATOM 697 N N . HIS A 1 87 ? 8.927 -0.159 -3.986 1.00 91.06 87 HIS A N 1
ATOM 698 C CA . HIS A 1 87 ? 10.356 0.111 -4.163 1.00 91.06 87 HIS A CA 1
ATOM 699 C C . HIS A 1 87 ? 10.876 -0.244 -5.573 1.00 91.06 87 HIS A C 1
ATOM 701 O O . HIS A 1 87 ? 11.445 0.637 -6.221 1.00 91.06 87 HIS A O 1
ATOM 707 N N . PRO A 1 88 ? 10.709 -1.476 -6.096 1.00 90.50 88 PRO A N 1
ATOM 708 C CA . PRO A 1 88 ? 11.181 -1.810 -7.440 1.00 90.50 88 PRO A CA 1
ATOM 709 C C . PRO A 1 88 ? 10.458 -1.011 -8.535 1.00 90.50 88 PRO A C 1
ATOM 711 O O . PRO A 1 88 ? 11.078 -0.679 -9.543 1.00 90.50 88 PRO A O 1
ATOM 714 N N . ILE A 1 89 ? 9.187 -0.633 -8.336 1.00 93.12 89 ILE A N 1
ATOM 715 C CA . ILE A 1 89 ? 8.465 0.263 -9.256 1.00 93.12 89 ILE A CA 1
ATOM 716 C C . ILE 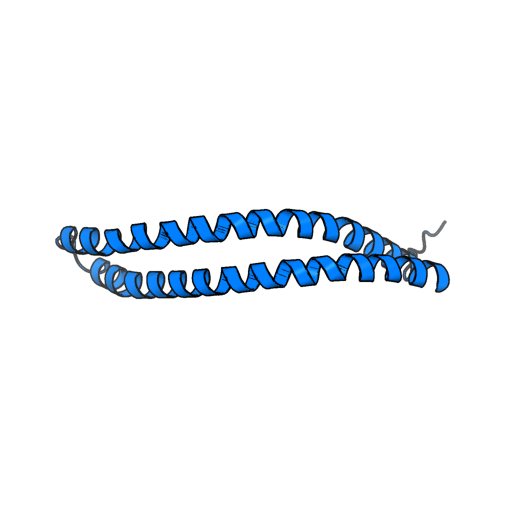A 1 89 ? 9.174 1.617 -9.355 1.00 93.12 89 ILE A C 1
ATOM 718 O O . ILE A 1 89 ? 9.453 2.077 -10.462 1.00 93.12 89 ILE A O 1
ATOM 722 N N . ASN A 1 90 ? 9.522 2.229 -8.219 1.00 91.62 90 ASN A N 1
ATOM 723 C CA . ASN A 1 90 ? 10.229 3.512 -8.198 1.00 91.62 90 ASN A CA 1
ATOM 724 C C . ASN A 1 90 ? 11.594 3.421 -8.897 1.00 91.62 90 ASN A C 1
ATOM 726 O O . ASN A 1 90 ? 11.964 4.317 -9.655 1.00 91.62 90 ASN A O 1
ATOM 730 N N . THR A 1 91 ? 12.318 2.314 -8.706 1.00 92.50 91 THR A N 1
ATOM 731 C CA . THR A 1 91 ? 13.594 2.068 -9.394 1.00 92.50 91 THR A CA 1
ATOM 732 C C . THR A 1 91 ? 13.434 1.988 -10.915 1.00 92.50 91 THR A C 1
ATOM 734 O O . THR A 1 91 ? 14.290 2.493 -11.637 1.00 92.50 91 THR A O 1
ATOM 737 N N . LEU A 1 92 ? 12.345 1.397 -11.421 1.00 92.69 92 LEU A N 1
ATOM 738 C CA . LEU A 1 92 ? 12.069 1.318 -12.862 1.00 92.69 92 LEU A CA 1
ATOM 739 C C . LEU A 1 92 ? 11.552 2.639 -13.453 1.00 92.69 92 LEU A C 1
ATOM 741 O O . LEU A 1 92 ? 11.741 2.881 -14.646 1.00 92.69 92 LEU A O 1
ATOM 745 N N . LEU A 1 93 ? 10.920 3.497 -12.648 1.00 93.94 93 LEU A N 1
ATOM 746 C CA . LEU A 1 93 ? 10.417 4.800 -13.094 1.00 93.94 93 LEU A CA 1
ATOM 747 C C . LEU A 1 93 ? 11.540 5.811 -13.355 1.00 93.94 93 LEU A C 1
ATOM 749 O O . LEU A 1 93 ? 11.487 6.525 -14.352 1.00 93.94 93 LEU A O 1
ATOM 753 N N . HIS A 1 94 ? 12.591 5.830 -12.534 1.00 93.81 94 HIS A N 1
ATOM 754 C CA . HIS A 1 94 ? 13.707 6.771 -12.692 1.00 93.81 94 HIS A CA 1
ATOM 755 C C . HIS A 1 94 ? 14.361 6.770 -14.100 1.00 93.81 94 HIS A C 1
ATOM 757 O O . HIS A 1 94 ? 14.518 7.838 -14.706 1.00 93.81 94 HIS A O 1
ATOM 763 N N . PRO A 1 95 ? 14.750 5.618 -14.688 1.00 92.31 95 PRO A N 1
ATOM 764 C CA . PRO A 1 95 ? 15.286 5.600 -16.049 1.00 92.31 95 PRO A CA 1
ATOM 765 C C . PRO A 1 95 ? 14.240 6.001 -17.101 1.00 92.31 95 PRO A C 1
ATOM 767 O O . PRO A 1 95 ? 14.607 6.612 -18.104 1.00 92.31 95 PRO A O 1
ATOM 770 N N . ILE A 1 96 ? 12.947 5.726 -16.879 1.00 94.69 96 ILE A N 1
ATOM 771 C CA . ILE A 1 96 ? 11.867 6.196 -17.763 1.00 94.69 96 ILE A CA 1
ATOM 772 C C . ILE A 1 96 ? 11.812 7.727 -17.763 1.00 94.69 96 ILE A C 1
ATOM 774 O O . ILE A 1 96 ? 11.804 8.328 -18.837 1.00 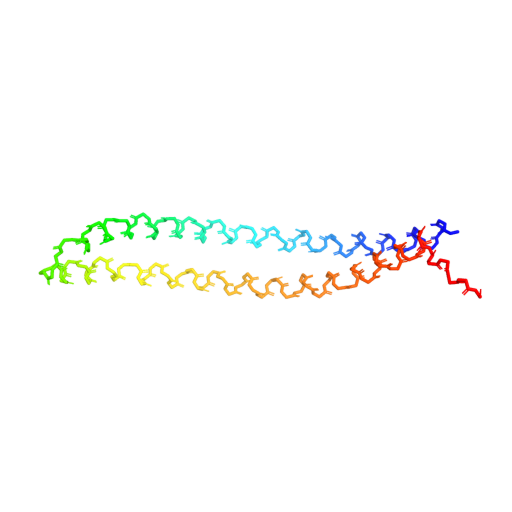94.69 96 ILE A O 1
ATOM 778 N N . GLU A 1 97 ? 11.826 8.364 -16.591 1.00 94.25 97 GLU A N 1
ATOM 779 C CA . GLU A 1 97 ? 11.825 9.828 -16.461 1.00 94.25 97 GLU A CA 1
ATOM 780 C C . GLU A 1 97 ? 13.029 10.462 -17.164 1.00 94.25 97 GLU A C 1
ATOM 782 O O . GLU A 1 97 ? 12.880 11.431 -17.913 1.00 94.25 97 GLU A O 1
ATOM 787 N N . THR A 1 98 ? 14.210 9.862 -16.995 1.00 94.00 98 THR A N 1
ATOM 788 C CA . THR A 1 98 ? 15.446 10.317 -17.648 1.00 94.00 98 THR A CA 1
ATOM 789 C C . THR A 1 98 ? 15.326 10.247 -19.173 1.00 94.00 98 THR A C 1
ATOM 791 O O . THR A 1 98 ? 15.605 11.228 -19.863 1.00 94.00 98 THR A O 1
ATOM 794 N N . MET A 1 99 ? 14.848 9.122 -19.717 1.00 94.31 99 MET A N 1
ATOM 795 C CA . MET A 1 99 ? 14.665 8.963 -21.165 1.00 94.31 99 MET A CA 1
ATOM 796 C C . MET A 1 99 ? 13.586 9.898 -21.724 1.00 94.31 99 MET A C 1
ATOM 798 O O . MET A 1 99 ? 13.759 10.452 -22.810 1.00 94.31 99 MET A O 1
ATOM 802 N N . LEU A 1 100 ? 12.490 10.116 -20.992 1.00 92.94 100 LEU A N 1
ATOM 803 C CA . LEU A 1 100 ? 11.451 11.075 -21.377 1.00 92.94 100 LEU A CA 1
ATOM 804 C C . LEU A 1 100 ? 11.989 12.508 -21.399 1.00 92.94 100 LEU A C 1
ATOM 806 O O . LEU A 1 100 ? 11.668 13.268 -22.316 1.00 92.94 100 LEU A O 1
ATOM 810 N N . HIS A 1 101 ? 12.844 12.869 -20.439 1.00 91.88 101 HIS A N 1
ATOM 811 C CA . HIS A 1 101 ? 13.528 14.156 -20.444 1.00 91.88 101 HIS A CA 1
ATOM 812 C C . HIS A 1 101 ? 14.431 14.303 -21.678 1.00 91.88 101 HIS A C 1
ATOM 814 O O . HIS A 1 101 ? 14.343 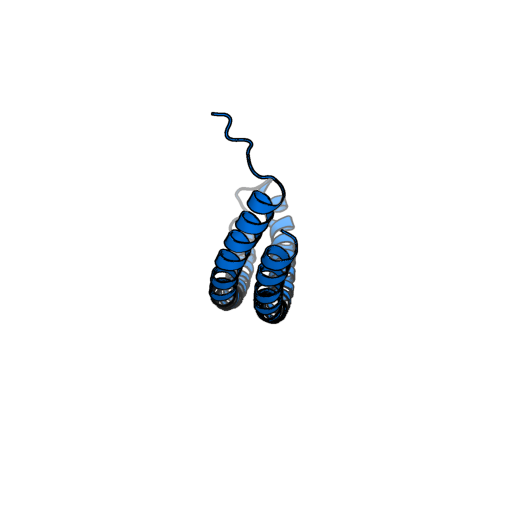15.318 -22.369 1.00 91.88 101 HIS A O 1
ATOM 820 N N . SER A 1 102 ? 15.221 13.279 -22.019 1.00 90.00 102 SER A N 1
ATOM 821 C CA . SER A 1 102 ? 16.042 13.268 -23.240 1.00 90.00 102 SER A CA 1
ATOM 822 C C . SER A 1 102 ? 15.207 13.397 -24.519 1.00 90.00 102 SER A C 1
ATOM 824 O O . SER A 1 102 ? 15.566 14.145 -25.424 1.00 90.00 102 SER A O 1
ATOM 826 N N . ILE A 1 103 ? 14.055 12.725 -24.604 1.00 90.69 103 ILE A N 1
ATOM 827 C CA . ILE A 1 103 ? 13.140 12.884 -25.744 1.00 90.69 103 ILE A CA 1
ATOM 828 C C . ILE A 1 103 ? 12.624 14.329 -25.819 1.00 90.69 103 ILE A C 1
ATOM 830 O O . ILE A 1 103 ? 12.595 14.918 -26.901 1.00 90.69 103 ILE A O 1
ATOM 834 N N . LYS A 1 104 ? 12.249 14.924 -24.679 1.00 89.44 104 LYS A N 1
ATOM 835 C CA . LYS A 1 104 ? 11.756 16.306 -24.609 1.00 89.44 104 LYS A CA 1
ATOM 836 C C . LYS A 1 104 ? 12.811 17.314 -25.070 1.00 89.44 104 LYS A C 1
ATOM 838 O O . LYS A 1 104 ? 12.475 18.216 -25.835 1.00 89.44 104 LYS A O 1
ATOM 843 N N . THR A 1 105 ? 14.066 17.161 -24.647 1.00 88.50 105 THR A N 1
ATOM 844 C CA . THR A 1 105 ? 15.167 18.047 -25.067 1.00 88.50 105 THR A CA 1
ATOM 845 C C . THR A 1 105 ? 15.498 17.888 -26.547 1.00 88.50 105 THR A C 1
ATOM 847 O O . THR A 1 105 ? 15.796 18.877 -27.210 1.00 88.50 105 THR A O 1
ATOM 850 N N . MET A 1 106 ? 15.383 16.677 -27.098 1.00 87.25 106 MET A N 1
ATOM 851 C CA . MET A 1 106 ? 15.542 16.449 -28.534 1.00 87.25 106 MET A CA 1
ATOM 852 C C . MET A 1 106 ? 14.407 17.057 -29.363 1.00 87.25 106 MET A C 1
ATOM 854 O O . MET A 1 106 ? 14.666 17.548 -30.454 1.00 87.25 106 MET A O 1
ATOM 858 N N . LEU A 1 107 ? 13.158 17.015 -28.894 1.00 86.19 107 LEU A N 1
ATOM 859 C CA . LEU A 1 107 ? 12.011 17.601 -29.6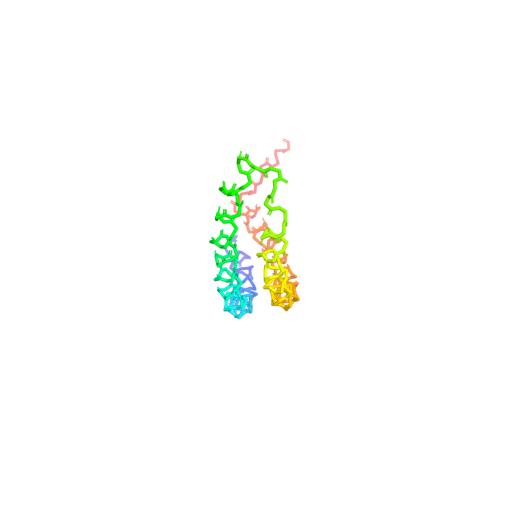06 1.00 86.19 107 LEU A CA 1
ATOM 860 C C . LEU A 1 107 ? 11.978 19.131 -29.515 1.00 86.19 107 LEU A C 1
ATOM 862 O O . LEU A 1 107 ? 11.519 19.797 -30.442 1.00 86.19 107 LEU A O 1
ATOM 866 N N . HIS A 1 108 ? 12.486 19.680 -28.414 1.00 82.06 108 HIS A N 1
ATOM 867 C CA . HIS A 1 108 ? 12.562 21.112 -28.161 1.00 82.06 108 HIS A CA 1
ATOM 868 C C . HIS A 1 108 ? 13.993 21.497 -27.772 1.00 82.06 108 HIS A C 1
ATOM 870 O O . HIS A 1 108 ? 14.243 21.808 -26.601 1.00 82.06 108 HIS A O 1
ATOM 876 N N . PRO A 1 109 ? 14.951 21.477 -28.720 1.00 71.19 109 PRO A N 1
ATOM 877 C CA . PRO A 1 109 ? 16.291 21.954 -28.435 1.00 71.19 109 PRO A CA 1
ATOM 878 C C . PRO A 1 109 ? 16.176 23.420 -28.023 1.00 71.19 109 PRO A C 1
ATOM 880 O O . PRO A 1 109 ? 15.652 24.252 -28.770 1.00 71.19 109 PRO A O 1
ATOM 883 N N . LYS A 1 110 ? 16.625 23.743 -26.805 1.00 67.06 110 LYS A N 1
ATOM 884 C CA . LYS A 1 110 ? 16.770 25.135 -26.381 1.00 67.06 110 LYS A CA 1
ATOM 885 C C . LYS A 1 110 ? 17.664 25.787 -27.440 1.00 67.06 110 LYS A C 1
ATOM 887 O O . LYS A 1 110 ? 18.774 25.308 -27.661 1.00 67.06 110 LYS A O 1
ATOM 892 N N . LYS A 1 111 ? 17.177 26.822 -28.136 1.00 56.62 111 LYS A N 1
ATOM 893 C CA . LYS A 1 111 ? 18.049 27.698 -28.926 1.00 56.62 111 LYS A CA 1
ATOM 894 C C . LYS A 1 111 ? 18.984 28.365 -27.926 1.00 56.62 111 LYS A 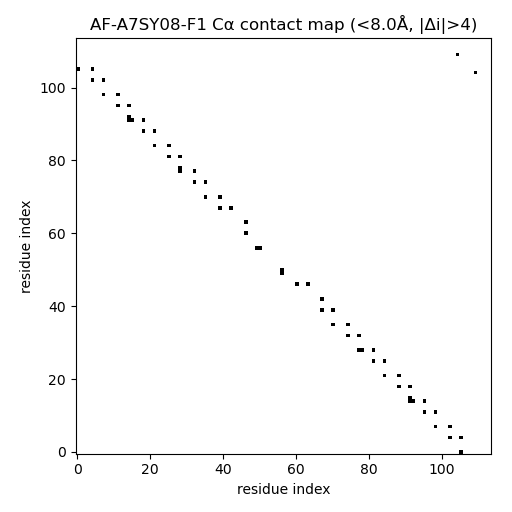C 1
ATOM 896 O O . LYS A 1 111 ? 18.650 29.400 -27.359 1.00 56.62 111 LYS A O 1
ATOM 901 N N . THR A 1 112 ? 20.113 27.736 -27.643 1.00 44.84 112 THR A N 1
ATOM 902 C CA . THR A 1 112 ? 21.234 28.424 -27.023 1.00 44.84 112 THR A CA 1
ATOM 903 C C . THR A 1 112 ? 21.784 29.316 -28.130 1.00 44.84 112 THR A C 1
ATOM 905 O O . THR A 1 112 ? 22.484 28.840 -29.019 1.00 44.84 112 THR A O 1
ATOM 908 N N . MET A 1 113 ? 21.312 30.567 -28.174 1.00 44.53 113 MET A N 1
ATOM 909 C CA . MET A 1 113 ? 21.933 31.612 -28.985 1.00 44.53 113 MET A CA 1
ATOM 910 C C . MET A 1 113 ? 23.381 31.753 -28.510 1.00 44.53 113 MET A C 1
ATOM 912 O O . MET A 1 113 ? 23.621 31.822 -27.303 1.00 44.53 113 MET A O 1
ATOM 916 N N . LEU A 1 114 ? 24.306 31.724 -29.473 1.00 42.12 114 LEU A N 1
ATOM 917 C CA . LEU A 1 114 ? 25.574 32.442 -29.367 1.00 42.12 114 LEU A CA 1
ATOM 918 C C . LEU A 1 114 ? 25.290 33.921 -29.091 1.00 42.12 114 LEU A C 1
ATOM 920 O O . LEU A 1 114 ? 24.306 34.430 -29.682 1.00 42.12 114 LEU A O 1
#

Sequence (114 aa):
MLHPIKALLHPIKTLLHPIKTMLHPINTLLHPIETMLHSIKTMLHPIKTMLHPIKTLLHPIKTMLHPLKTMLHPIKTLLHPIKTMLHPINTLLHPIETMLHSIKTMLHPKKTML

Radius of gyration: 24.77 Å; Cα contacts (8 Å, |Δi|>4): 32; chains: 1; bounding box: 48×39×68 Å

Organism: Nematostella vectensis (NCBI:txid45351)

Foldseek 3Di:
DVVVLVVLVVLLVVLVVVLVVLVVVLVVLVVVLVVLVVVLVVLVVVVVVVVPDDPPCVVVSVVSVPVSVVSVVVSVVSVVVSVVSVVVSVVSVVSSVVSVVVSVCVVPVPPPDD

Mean predicted aligned error: 8.78 Å

So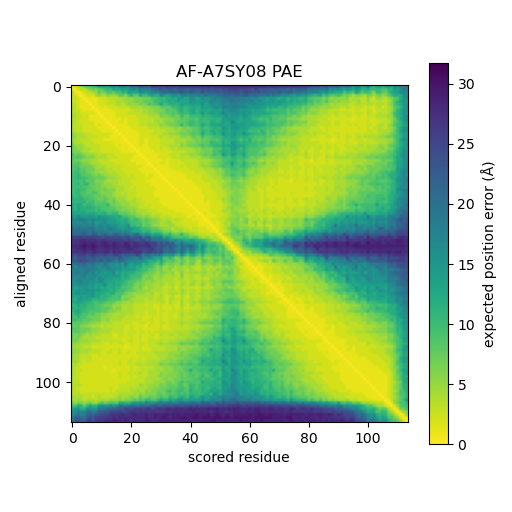lvent-accessible surface area (backbone atoms only — not comparable to full-atom values): 6534 Å² total; per-residue (Å²): 118,68,65,67,45,55,63,50,50,51,61,40,54,63,47,48,52,61,40,55,61,59,46,51,62,43,53,63,53,44,53,62,44,53,52,51,51,49,52,48,51,60,64,46,48,61,55,57,61,59,58,73,82,54,90,84,52,63,64,67,50,54,62,61,49,50,61,52,57,61,60,51,48,60,44,56,61,54,48,49,62,43,56,63,59,46,51,63,41,54,63,49,46,52,61,40,54,52,48,51,49,52,44,48,44,68,77,52,64,77,82,76,74,128

=== Feature glossary ===
The record interleaves many kinds of information about one protein. Here is each kind framed as the question it answers.

Q: What does the local fold look like, residue by residue?
A: The Foldseek 3Di string encodes local tertiary geometry as a 20-letter alphabet — one character per residue — derived from the relative positions of nearby Cα atoms. Unlike the amino-acid sequence, 3Di is a direct function of the 3D structure, so two proteins with the same fold have similar 3Di strings even at low sequence identity.

Q: Which residues are in helices, strands, or loops?
A: The SS8 string is DSSP's per-residue secondary-structure call. α-helix (H) means an i→i+4 H-bond ladder; β-strand (E) means the residue participates in a β-sheet; 3₁₀ (G) and π (I) are tighter and wider helices; T/S are turns/bends; '-' is loop.

Q: How big and how compact is the whole molecule?
A: Radius of gyration (Rg) is the root-mean-square distance of Cα atoms from their centroid — a single number for overall size and compactness. A globular domain of N residues has Rg ≈ 2.2·N^0.38 Å; an extended or disordered chain has a much larger Rg. The Cα contact count is the number of residue pairs whose Cα atoms are within 8 Å and are more than four positions apart in sequence — a standard proxy for tertiary packing density. The bounding box is the smallest axis-aligned box enclosing all Cα atoms.

Q: Where is each backbone atom in 3D?
A: Structure coordinates are given as an mmCIF _atom_site loop: one row per atom with element, residue name, chain id, sequence number, and x/y/z position in Å. Only the four main-chain atoms per residue are included here; side chains are omitted to keep the record compact.

Q: What is the amino-acid chain?
A: Primary structure: the covalent order of the twenty standard amino acids along the backbone. Two proteins with the same sequence will (almost always) fold to the same structure; two with 30% identity often share a fold but not the details.

Q: What if only a Cα trace is available?
A: Three-state secondary structure (P-SEA) collapses the eight DSSP classes into helix (a), strand (b), and coil (c). P-SEA assigns these from Cα geometry alone — distances and angles — without requiring backbone oxygens, so it works on any Cα trace.

Q: What family and function is it ann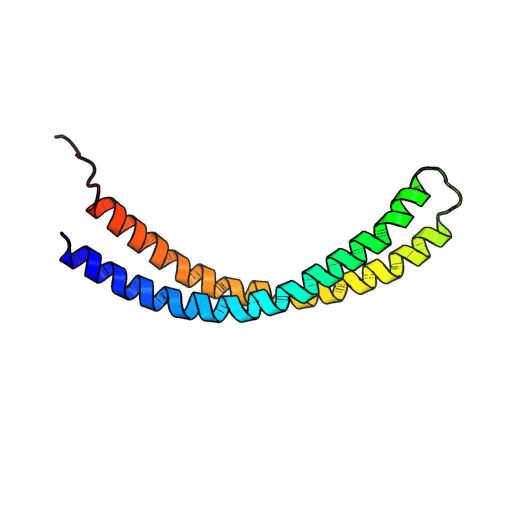otated with?
A: Database cross-references. InterPro integrates a dozen domain/family signature databases into unified entries with residue-range hits. GO terms attach function/process/location labels with evidence codes. CATH codes position the fold in a four-level structural taxonomy. Organism is the NCBI-taxonomy species name.

Q: How confident is the AlphaFold model at each residue?
A: pLDDT is the predicted lDDT-Cα score: AlphaFold's confidence that the local environment of each residue (all inter-atomic distances within 15 Å) is correctly placed. It is a per-residue number between 0 and 100, with higher meaning more reliable.

Q: How mobile is each atom in the crystal?
A: B-factor (Debye–Waller factor) reflects atomic displacement in the crystal lattice. It is an experimental observable (units Å²), not a prediction; low values mean the atom is pinned down, high values mean it moves or is heterogeneous across the crystal.

Q: Which residues are buried vs exposed?
A: SASA measures how much of the protein is reachable by solvent. It is computed by rolling a water-sized probe over the atomic surface and summing the exposed area (Å²). Per-residue SASA distinguishes core (buried, low SASA) from surface (exposed, high SASA) residues; total SASA is a whole-molecule size measure.

Q: What do the diagnostic plots show?
A: Plot images: a contact map (which residues are close in 3D, as an N×N binary image), a Ramachandran scatter (backbone torsion angles, revealing secondary-structure composition at a glance), and — for AlphaFold structures — a PAE heatmap (pairwise prediction confidence).

Q: What known structures does this most resemble?
A: The Foldseek neighbor list gives the closest experimentally determined structures in the PDB, ranked by structural alignment. TM-score near 1 means near-identical fold; near 0.3 means only rough topology match. This is how one finds what a novel AlphaFold prediction most resembles in the solved-structure universe.

Q: Are the domains correctly placed relative to each other?
A: Predicted aligned error is AlphaFold's pairwise confidence. Unlike pLDDT (per-residue), PAE is per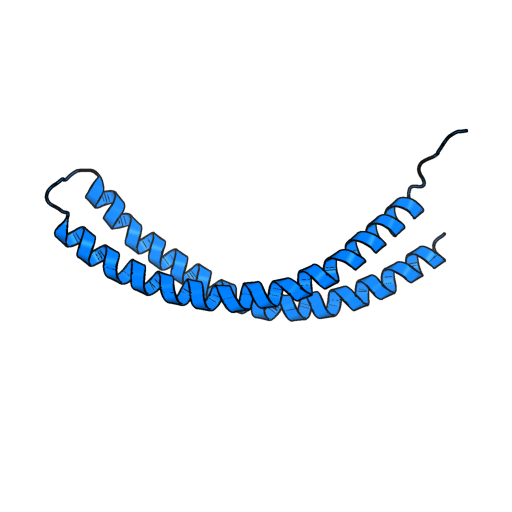-residue-pair and captures whether two parts of the structure are correctly placed relative to each other. Units are ångströms of expected positional error.

Q: What do the rendered images show?
A: Structure images are PyMOL renders from six orthogonal camera directions. Cartoon representation draws helices as coils and strands as arrows; sticks shows the backbone as bonds; surface shows the solvent-excluded envelope. Rainbow coloring maps sequence position to hue (blue→red, N→C); chain coloring assigns a distinct color per polypeptide.

Q: What are the backbone torsion angles?
A: φ (phi) and ψ (psi) are the two rotatable backbone dihedrals per residue: φ is the C(i-1)–N–Cα–C torsion, ψ is the N–Cα–C–N(i+1) torsion, both in degrees on (−180°, 180°]. α-helical residues cluster near (−60°, −45°); β-strand residues near (−120°, +130°). A Ramachandran plot is simply a scatter of (φ, ψ) for every residue.